Protein AF-F2IV77-F1 (afdb_monomer_lite)

Sequence (130 aa):
MEELIKRIVAAAGISEETARQAVGIILKFLSKDGPKEQVAQIIEALPGAEAVLAEAEGSKSGGGLFGGLAGMMGGGMGAMAALNELTNAGLDMGEVQSVTREIVAFAKEKVGEDVVNEVVSKIPGLNQIV

pLDDT: mean 85.22, std 16.05, range [43.03, 97.88]

Structure (mmCIF, N/CA/C/O backbone):
data_AF-F2IV77-F1
#
_entry.id   AF-F2IV77-F1
#
loop_
_atom_site.group_PDB
_atom_site.id
_atom_site.type_symbol
_atom_site.label_atom_id
_atom_site.label_alt_id
_atom_site.label_comp_id
_atom_site.label_asym_id
_atom_site.label_entity_id
_atom_site.label_seq_id
_atom_site.pdbx_PDB_ins_c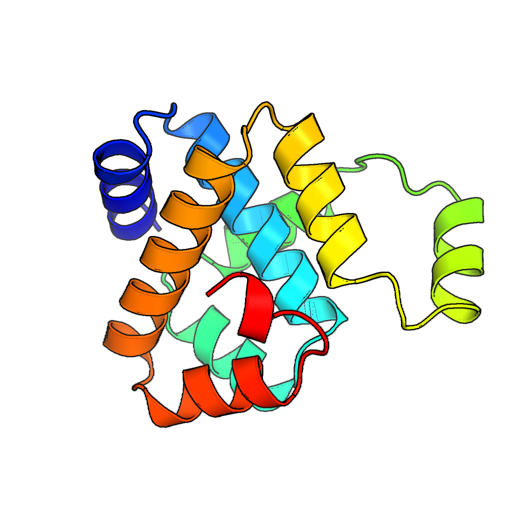ode
_atom_site.Cartn_x
_atom_site.Cartn_y
_atom_site.Cartn_z
_atom_site.occupancy
_atom_site.B_iso_or_equiv
_atom_site.auth_seq_id
_atom_site.auth_comp_id
_atom_site.auth_asym_id
_atom_site.auth_atom_id
_atom_site.pdbx_PDB_model_num
ATOM 1 N N . MET A 1 1 ? -8.667 5.571 -6.433 1.00 93.06 1 MET A N 1
ATOM 2 C CA . MET A 1 1 ? -8.179 5.640 -5.046 1.00 93.06 1 MET A CA 1
ATOM 3 C C . MET A 1 1 ? -9.316 5.342 -4.094 1.00 93.06 1 MET A C 1
ATOM 5 O O . MET A 1 1 ? -9.257 4.326 -3.429 1.00 93.06 1 MET A O 1
ATOM 9 N N . GLU A 1 2 ? -10.393 6.130 -4.120 1.00 94.75 2 GLU A N 1
ATOM 10 C CA . GLU A 1 2 ? -11.593 5.927 -3.285 1.00 94.75 2 GLU A CA 1
ATOM 11 C C . GLU A 1 2 ? -12.112 4.478 -3.244 1.00 94.75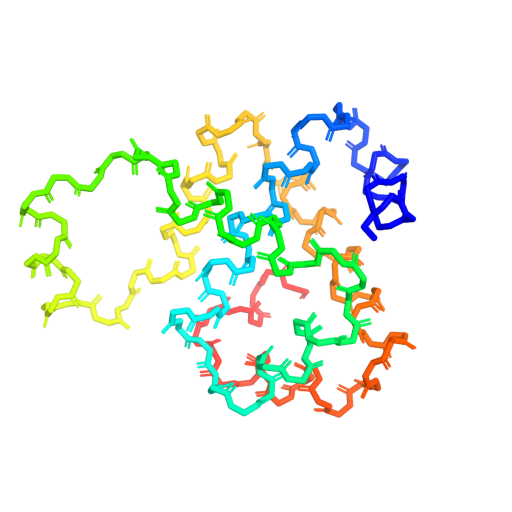 2 GLU A C 1
ATOM 13 O O . GLU A 1 2 ? -12.413 3.961 -2.176 1.00 94.75 2 GLU A O 1
ATOM 18 N N . GLU A 1 3 ? -12.180 3.797 -4.393 1.00 96.19 3 GLU A N 1
ATOM 19 C CA . GLU A 1 3 ? -12.597 2.388 -4.455 1.00 96.19 3 GLU A CA 1
ATOM 20 C C . GLU A 1 3 ? -11.664 1.464 -3.653 1.00 96.19 3 GLU A C 1
ATOM 22 O O . GLU A 1 3 ? -12.134 0.681 -2.833 1.00 96.19 3 GLU A O 1
ATOM 27 N N . LEU A 1 4 ? -10.349 1.593 -3.853 1.00 96.56 4 LEU A N 1
ATOM 28 C CA . LEU A 1 4 ? -9.336 0.808 -3.145 1.00 96.56 4 LEU A CA 1
ATOM 29 C C . LEU A 1 4 ? -9.390 1.069 -1.634 1.00 96.56 4 LEU A C 1
ATOM 31 O O . LEU A 1 4 ? -9.400 0.124 -0.853 1.00 96.56 4 LEU A O 1
ATOM 35 N N . ILE A 1 5 ? -9.497 2.336 -1.223 1.00 97.25 5 ILE A N 1
ATOM 36 C CA . ILE A 1 5 ? -9.612 2.708 0.193 1.00 97.25 5 ILE A CA 1
ATOM 37 C C . ILE A 1 5 ? -10.842 2.061 0.827 1.00 97.25 5 ILE A C 1
ATOM 39 O O . ILE A 1 5 ? -10.729 1.448 1.884 1.00 97.25 5 ILE A O 1
ATOM 43 N N . LYS A 1 6 ? -12.002 2.118 0.164 1.00 97.81 6 LYS A N 1
ATOM 44 C CA . LYS A 1 6 ? -13.232 1.494 0.674 1.00 97.81 6 LYS A CA 1
ATOM 45 C C . LYS A 1 6 ? -13.105 -0.018 0.834 1.00 97.81 6 LYS A C 1
ATOM 47 O O . LYS A 1 6 ? -13.580 -0.553 1.832 1.00 97.81 6 LYS A O 1
ATOM 52 N N . ARG A 1 7 ? -12.468 -0.702 -0.123 1.00 97.31 7 ARG A N 1
ATOM 53 C CA . ARG A 1 7 ? -12.214 -2.149 -0.030 1.00 97.31 7 ARG A CA 1
ATOM 54 C C . ARG A 1 7 ? -11.302 -2.480 1.150 1.00 97.31 7 ARG A C 1
ATOM 56 O O . ARG A 1 7 ? -11.644 -3.341 1.952 1.00 97.31 7 ARG A O 1
ATOM 63 N N . ILE A 1 8 ? -10.210 -1.732 1.314 1.00 97.62 8 ILE A N 1
ATOM 64 C CA . ILE A 1 8 ? -9.279 -1.897 2.437 1.00 97.62 8 ILE A CA 1
ATOM 65 C C . ILE A 1 8 ? -9.983 -1.677 3.779 1.00 97.62 8 ILE A C 1
ATOM 67 O O . ILE A 1 8 ? -9.849 -2.502 4.677 1.00 97.62 8 ILE A O 1
ATOM 71 N N . VAL A 1 9 ? -10.754 -0.596 3.919 1.00 97.88 9 VAL A N 1
ATOM 72 C CA . VAL A 1 9 ? -11.525 -0.306 5.139 1.00 97.88 9 VAL A CA 1
ATOM 73 C C . VAL A 1 9 ? -12.482 -1.451 5.462 1.00 97.88 9 VAL A C 1
ATOM 75 O O . VAL A 1 9 ? -12.542 -1.897 6.605 1.00 97.88 9 VAL A O 1
ATOM 78 N N . ALA A 1 10 ? -13.193 -1.971 4.458 1.00 97.62 10 ALA A N 1
ATOM 79 C CA . ALA A 1 10 ? -14.118 -3.085 4.642 1.00 97.62 10 ALA A CA 1
ATOM 80 C C . ALA A 1 10 ? -13.414 -4.399 5.029 1.00 97.62 10 ALA A C 1
ATOM 82 O O . ALA A 1 10 ? -13.967 -5.167 5.813 1.00 97.62 10 ALA A O 1
ATOM 83 N N . ALA A 1 11 ? -12.219 -4.659 4.492 1.00 96.12 11 ALA A N 1
ATOM 84 C CA . ALA A 1 11 ? -11.479 -5.897 4.724 1.00 96.12 11 ALA A CA 1
ATOM 85 C C . ALA A 1 11 ? -10.685 -5.893 6.040 1.00 96.12 11 ALA A C 1
ATOM 87 O O . ALA A 1 11 ? -10.679 -6.892 6.755 1.00 96.12 11 ALA A O 1
ATOM 88 N N . ALA A 1 12 ? -10.015 -4.783 6.358 1.00 95.75 12 ALA A N 1
ATOM 89 C CA . ALA A 1 12 ? -9.132 -4.662 7.518 1.00 95.75 12 ALA A CA 1
ATOM 90 C C . ALA A 1 12 ? -9.815 -4.048 8.752 1.00 95.75 12 ALA A C 1
ATOM 92 O O . ALA A 1 12 ? -9.284 -4.165 9.847 1.00 95.75 12 ALA A O 1
ATOM 93 N N . GLY A 1 13 ? -10.976 -3.396 8.607 1.00 96.25 13 GLY A N 1
ATOM 94 C CA . GLY A 1 13 ? -11.673 -2.757 9.732 1.00 96.25 13 GLY A CA 1
ATOM 95 C C . GLY A 1 13 ? -11.002 -1.478 10.253 1.00 96.25 13 GLY A C 1
ATOM 96 O O . GLY A 1 13 ? -11.283 -1.053 11.372 1.00 96.25 13 GLY A O 1
ATOM 97 N N . ILE A 1 14 ? -10.137 -0.860 9.444 1.00 97.25 14 ILE A N 1
ATOM 98 C CA . ILE A 1 14 ? -9.375 0.353 9.780 1.00 97.25 14 ILE A CA 1
ATOM 99 C C . ILE A 1 14 ? -10.058 1.632 9.277 1.00 97.25 14 ILE A C 1
ATOM 101 O O . ILE A 1 14 ? -10.998 1.587 8.486 1.00 97.25 14 ILE A O 1
ATOM 105 N N . SER A 1 15 ? -9.572 2.799 9.710 1.00 97.50 15 SER A N 1
ATOM 106 C CA . SER A 1 15 ? -10.072 4.093 9.223 1.00 97.50 15 SER A CA 1
ATOM 107 C C . SER A 1 15 ? -9.669 4.371 7.765 1.00 97.50 15 SER A C 1
ATOM 109 O O . SER A 1 15 ? -8.652 3.866 7.285 1.00 97.50 15 SER A O 1
ATOM 111 N N . GLU A 1 16 ? -10.425 5.225 7.061 1.00 96.62 16 GLU A N 1
ATOM 112 C CA . GLU A 1 16 ? -10.062 5.675 5.703 1.00 96.62 16 GLU A CA 1
ATOM 113 C C . GLU A 1 16 ? -8.701 6.389 5.667 1.00 96.62 16 GLU A C 1
ATOM 115 O O . GLU A 1 16 ? -7.947 6.235 4.705 1.00 96.62 16 GLU A O 1
ATOM 120 N N . GLU A 1 17 ? -8.366 7.141 6.721 1.00 95.31 17 GLU A N 1
ATOM 121 C CA . GLU A 1 17 ? -7.073 7.820 6.857 1.00 95.31 17 GLU A CA 1
ATOM 122 C C . GLU A 1 17 ? -5.929 6.803 6.943 1.00 95.31 17 GLU A C 1
ATOM 124 O O . GLU A 1 17 ? -4.981 6.872 6.159 1.00 95.31 17 GLU A O 1
ATOM 129 N N . THR A 1 18 ? -6.055 5.814 7.832 1.00 96.00 18 THR A N 1
ATOM 130 C CA . THR A 1 18 ? -5.071 4.734 8.003 1.00 96.00 18 THR A CA 1
ATOM 131 C C . THR A 1 18 ? -4.923 3.919 6.719 1.00 96.00 18 THR A C 1
ATOM 133 O O . THR A 1 18 ? -3.807 3.628 6.295 1.00 96.00 18 THR A O 1
ATOM 136 N N . ALA A 1 19 ? -6.033 3.602 6.045 1.00 97.31 19 ALA A N 1
ATOM 137 C CA . ALA A 1 19 ? -6.012 2.908 4.761 1.00 97.31 19 ALA A CA 1
ATOM 138 C C . ALA A 1 19 ? -5.262 3.714 3.689 1.00 97.31 19 ALA A C 1
ATOM 140 O O . ALA A 1 19 ? -4.438 3.159 2.961 1.00 97.31 19 ALA A O 1
ATOM 141 N N . ARG A 1 20 ? -5.491 5.033 3.608 1.00 96.31 20 ARG A N 1
ATOM 142 C CA . ARG A 1 20 ? -4.798 5.910 2.652 1.00 96.31 20 ARG A CA 1
ATOM 143 C C . ARG A 1 20 ? -3.303 5.995 2.942 1.00 96.31 20 ARG A C 1
ATOM 145 O O . ARG A 1 20 ? -2.503 5.875 2.014 1.00 96.31 20 ARG A O 1
ATOM 152 N N . GLN A 1 21 ? -2.927 6.150 4.209 1.00 95.38 21 GLN A N 1
ATOM 153 C CA . GLN A 1 21 ? -1.526 6.136 4.631 1.00 95.38 21 GLN A CA 1
ATOM 154 C C . GLN A 1 21 ? -0.849 4.808 4.281 1.00 95.38 21 GLN A C 1
ATOM 156 O O . GLN A 1 21 ? 0.246 4.808 3.720 1.00 95.38 21 GLN A O 1
ATOM 161 N N . ALA A 1 22 ? -1.516 3.681 4.539 1.00 96.50 22 ALA A N 1
ATOM 162 C CA . ALA A 1 22 ? -0.980 2.360 4.244 1.00 96.50 22 ALA A CA 1
ATOM 163 C C . ALA A 1 22 ? -0.746 2.140 2.741 1.00 96.50 22 ALA A C 1
ATOM 165 O O . ALA A 1 22 ? 0.320 1.659 2.348 1.00 96.50 22 ALA A O 1
ATOM 166 N N . VAL A 1 23 ? -1.687 2.570 1.890 1.00 96.56 23 VAL A N 1
ATOM 167 C CA . VAL A 1 23 ? -1.502 2.567 0.429 1.00 96.56 23 VAL A CA 1
ATOM 168 C C . VAL A 1 23 ? -0.285 3.406 0.039 1.00 96.56 23 VAL A C 1
ATOM 170 O O . VAL A 1 23 ? 0.547 2.938 -0.734 1.00 96.56 23 VAL A O 1
ATOM 173 N N . GLY A 1 24 ? -0.131 4.609 0.597 1.00 95.69 24 GLY A N 1
ATOM 174 C CA . GLY A 1 24 ? 1.024 5.470 0.323 1.00 95.69 24 GLY A CA 1
ATOM 175 C C . GLY A 1 24 ? 2.362 4.842 0.709 1.00 95.69 24 GLY A C 1
ATOM 176 O O . GLY A 1 24 ? 3.302 4.868 -0.085 1.00 95.69 24 GLY A O 1
ATOM 177 N N . ILE A 1 25 ? 2.441 4.215 1.884 1.00 94.50 25 ILE A N 1
ATOM 178 C CA . ILE A 1 25 ? 3.644 3.505 2.343 1.00 94.50 25 ILE A CA 1
ATOM 179 C C . ILE A 1 25 ? 4.007 2.373 1.373 1.00 94.50 25 ILE A C 1
ATOM 181 O O . ILE A 1 25 ? 5.165 2.259 0.963 1.00 94.50 25 ILE A O 1
ATOM 185 N N . ILE A 1 26 ? 3.022 1.571 0.957 1.00 93.25 26 ILE A N 1
ATOM 186 C CA . ILE A 1 26 ? 3.236 0.446 0.040 1.00 93.25 26 ILE A CA 1
ATOM 187 C C . ILE A 1 26 ? 3.650 0.941 -1.349 1.00 93.25 26 ILE A C 1
ATOM 189 O O . ILE A 1 26 ? 4.626 0.437 -1.900 1.00 93.25 26 ILE A O 1
ATOM 193 N N . LEU A 1 27 ? 2.986 1.959 -1.901 1.00 93.81 27 LEU A N 1
ATOM 194 C CA . LEU A 1 27 ? 3.358 2.538 -3.197 1.00 93.81 27 LEU A CA 1
ATOM 195 C C . LEU A 1 27 ? 4.771 3.132 -3.175 1.00 93.81 27 LEU A C 1
ATOM 197 O O . LEU A 1 27 ? 5.534 2.925 -4.117 1.00 93.81 27 LEU A O 1
ATOM 201 N N . LYS A 1 28 ? 5.151 3.818 -2.090 1.00 92.06 28 LYS A N 1
ATOM 202 C CA . LYS A 1 28 ? 6.507 4.357 -1.907 1.00 92.06 28 LYS A CA 1
ATOM 203 C C . LYS A 1 28 ? 7.550 3.244 -1.891 1.00 92.06 28 LYS A C 1
ATOM 205 O O . LYS A 1 28 ? 8.587 3.352 -2.545 1.00 92.06 28 LYS A O 1
ATOM 210 N N . PHE A 1 29 ? 7.268 2.165 -1.171 1.00 90.38 29 PHE A N 1
ATOM 211 C CA . PHE A 1 29 ? 8.128 0.989 -1.138 1.00 90.38 29 PHE A CA 1
ATOM 212 C C . PHE A 1 29 ? 8.257 0.329 -2.519 1.00 90.38 29 PHE A C 1
ATOM 214 O O . PHE A 1 29 ? 9.375 0.105 -2.976 1.00 90.38 29 PHE A O 1
ATOM 221 N N . LEU A 1 30 ? 7.147 0.101 -3.229 1.00 90.44 30 LEU A N 1
ATOM 222 C CA . LEU A 1 30 ? 7.173 -0.442 -4.591 1.00 90.44 30 LEU A CA 1
ATOM 223 C C . LEU A 1 30 ? 7.969 0.462 -5.541 1.00 90.44 30 LEU A C 1
ATOM 225 O O . LEU A 1 30 ? 8.811 -0.028 -6.287 1.00 90.44 30 LEU A O 1
ATOM 229 N N . SER A 1 31 ? 7.763 1.781 -5.481 1.00 89.50 31 SER A N 1
ATOM 230 C CA . SER A 1 31 ? 8.505 2.760 -6.289 1.00 89.50 31 SER A CA 1
ATOM 231 C C . SER A 1 31 ? 10.011 2.683 -6.035 1.00 89.50 31 SER A C 1
ATOM 233 O O . SER A 1 31 ? 10.814 2.774 -6.968 1.00 89.50 31 SER A O 1
ATOM 235 N N . LYS A 1 32 ? 10.422 2.470 -4.782 1.00 86.50 32 LYS A N 1
ATOM 236 C CA . LYS A 1 32 ? 11.828 2.435 -4.379 1.00 86.50 32 LYS A CA 1
ATOM 237 C C . LYS A 1 32 ? 12.518 1.108 -4.696 1.00 86.50 32 LYS A C 1
ATOM 239 O O . LYS A 1 32 ? 13.595 1.131 -5.292 1.00 86.50 32 LYS A O 1
ATOM 244 N N . ASP A 1 33 ? 11.910 -0.002 -4.294 1.00 85.56 33 ASP A N 1
ATOM 245 C CA . ASP A 1 33 ? 12.535 -1.328 -4.235 1.00 85.56 33 ASP A CA 1
ATOM 246 C C . ASP A 1 33 ? 12.024 -2.287 -5.328 1.00 85.56 33 ASP A C 1
ATOM 248 O O . ASP A 1 33 ? 12.600 -3.354 -5.538 1.00 85.56 33 ASP A O 1
ATOM 252 N N . GLY A 1 34 ? 10.957 -1.918 -6.040 1.00 87.50 34 GLY A N 1
ATOM 253 C CA . GLY A 1 34 ? 10.377 -2.705 -7.122 1.00 87.50 34 GLY A CA 1
ATOM 254 C C . GLY A 1 34 ? 10.972 -2.424 -8.508 1.00 87.50 34 GLY A C 1
ATOM 255 O O . GLY A 1 34 ? 11.710 -1.453 -8.720 1.00 87.50 34 GLY A O 1
ATOM 256 N N . PRO A 1 35 ? 10.648 -3.277 -9.494 1.00 90.19 35 PRO A N 1
ATOM 257 C CA . PRO A 1 35 ? 11.099 -3.102 -10.865 1.00 90.19 35 PRO A CA 1
ATOM 258 C C . PRO A 1 35 ? 10.367 -1.915 -11.514 1.00 90.19 35 PRO A C 1
ATOM 260 O O . PRO A 1 35 ? 9.140 -1.878 -11.591 1.00 90.19 35 PRO A O 1
ATOM 263 N N . LYS A 1 36 ? 11.140 -0.916 -11.959 1.00 90.31 36 LYS A N 1
ATOM 264 C CA . LYS A 1 36 ? 10.632 0.423 -12.315 1.00 90.31 36 LYS A CA 1
ATOM 265 C C . LYS A 1 36 ? 9.503 0.410 -13.344 1.00 90.31 36 LYS A C 1
ATOM 267 O O . LYS A 1 36 ? 8.551 1.163 -13.194 1.00 90.31 36 LYS A O 1
ATOM 272 N N . GLU A 1 37 ? 9.610 -0.438 -14.360 1.00 93.62 37 GLU A N 1
ATOM 273 C CA . GLU A 1 37 ? 8.638 -0.512 -15.451 1.00 93.62 37 GLU A CA 1
ATOM 274 C C . GLU A 1 37 ? 7.276 -1.031 -14.973 1.00 93.62 37 GLU A C 1
ATOM 276 O O . GLU A 1 37 ? 6.261 -0.366 -15.153 1.00 93.62 37 GLU A O 1
ATOM 281 N N . GLN A 1 38 ? 7.244 -2.182 -14.303 1.00 94.19 38 GLN A N 1
ATOM 282 C CA . GLN A 1 38 ? 6.002 -2.797 -13.833 1.00 94.19 38 GLN A CA 1
ATOM 283 C C . GLN A 1 38 ? 5.371 -1.977 -12.702 1.00 94.19 38 GLN A C 1
ATOM 285 O O . GLN A 1 38 ? 4.151 -1.869 -12.612 1.00 94.19 38 GLN A O 1
ATOM 290 N N . VAL A 1 39 ? 6.192 -1.359 -11.847 1.00 93.50 39 VAL A N 1
ATOM 291 C CA . VAL A 1 39 ? 5.691 -0.461 -10.802 1.00 93.50 39 VAL A CA 1
ATOM 292 C C . VAL A 1 39 ? 5.050 0.787 -11.405 1.00 93.50 39 VAL A C 1
ATOM 294 O O . VAL A 1 39 ? 3.983 1.186 -10.941 1.00 93.50 39 VAL A O 1
ATOM 297 N N . ALA A 1 40 ? 5.640 1.371 -12.454 1.00 94.38 40 ALA A N 1
ATOM 298 C CA . ALA A 1 40 ? 5.021 2.480 -13.175 1.00 94.38 40 ALA A CA 1
ATOM 299 C C . ALA A 1 40 ? 3.663 2.070 -13.767 1.00 94.38 40 ALA A C 1
ATOM 301 O O . ALA A 1 40 ? 2.681 2.770 -13.542 1.00 94.38 40 ALA A O 1
ATOM 302 N N . GLN A 1 41 ? 3.572 0.891 -14.396 1.00 94.62 41 GLN A N 1
ATOM 303 C CA . GLN A 1 41 ? 2.301 0.367 -14.917 1.00 94.62 41 GLN A CA 1
ATOM 304 C C . GLN A 1 41 ? 1.231 0.238 -13.822 1.00 94.62 41 GLN A C 1
ATOM 306 O O . GLN A 1 41 ? 0.078 0.609 -14.037 1.00 94.62 41 GLN A O 1
ATOM 311 N N . ILE A 1 42 ? 1.599 -0.255 -12.634 1.00 93.69 42 ILE A N 1
ATOM 312 C CA . ILE A 1 42 ? 0.677 -0.336 -11.492 1.00 93.69 42 ILE A CA 1
ATOM 313 C C . ILE A 1 42 ? 0.231 1.063 -11.056 1.00 93.69 42 ILE A C 1
ATOM 315 O O . ILE A 1 42 ? -0.963 1.286 -10.884 1.00 93.69 42 ILE A O 1
ATOM 319 N N . ILE A 1 43 ? 1.156 2.010 -10.879 1.00 94.38 43 ILE A N 1
ATOM 320 C CA . ILE A 1 43 ? 0.825 3.372 -10.431 1.00 94.38 43 ILE A CA 1
ATOM 321 C C . ILE A 1 43 ? -0.106 4.066 -11.435 1.00 94.38 43 ILE A C 1
ATOM 323 O O . ILE A 1 43 ? -1.123 4.622 -11.026 1.00 94.38 43 ILE A O 1
ATOM 327 N N . GLU A 1 44 ? 0.188 3.977 -12.732 1.00 94.56 44 GLU A N 1
ATOM 328 C CA . GLU A 1 44 ? -0.625 4.566 -13.805 1.00 94.56 44 GLU A CA 1
ATOM 329 C C . GLU A 1 44 ? -2.033 3.952 -13.874 1.00 94.56 44 GLU A C 1
ATOM 331 O O . GLU A 1 44 ? -3.019 4.644 -14.135 1.00 94.56 44 GLU A O 1
ATOM 336 N N . ALA A 1 45 ? -2.157 2.651 -13.602 1.00 93.06 45 ALA A N 1
ATOM 337 C CA . ALA A 1 45 ? -3.433 1.943 -13.641 1.00 93.06 45 ALA A CA 1
ATOM 338 C C . ALA A 1 45 ? -4.294 2.132 -12.381 1.00 93.06 45 ALA A C 1
ATOM 340 O O . ALA A 1 45 ? -5.474 1.763 -12.377 1.00 93.06 45 ALA A O 1
ATOM 341 N N . LEU A 1 46 ? -3.730 2.691 -11.307 1.00 91.81 46 LEU A N 1
ATOM 342 C CA . LEU A 1 46 ? -4.417 2.963 -10.051 1.00 91.81 46 LEU A CA 1
ATOM 343 C C . LEU A 1 46 ? -4.815 4.447 -9.980 1.00 91.81 46 LEU A C 1
ATOM 345 O O . LEU A 1 46 ? -3.984 5.296 -9.656 1.00 91.81 46 LEU A O 1
ATOM 349 N N 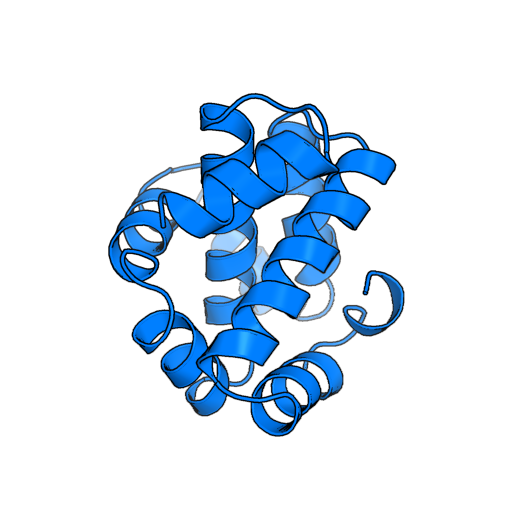. PRO A 1 47 ? -6.100 4.806 -10.187 1.00 90.06 47 PRO A N 1
ATOM 350 C CA . PRO A 1 47 ? -6.500 6.210 -10.223 1.00 90.06 47 PRO A CA 1
ATOM 351 C C . PRO A 1 47 ? -6.146 6.927 -8.917 1.00 90.06 47 PRO A C 1
ATOM 353 O O . PRO A 1 47 ? -6.599 6.510 -7.850 1.00 90.06 47 PRO A O 1
ATOM 356 N N . GLY A 1 48 ? -5.369 8.007 -8.987 1.00 91.88 48 GLY A N 1
ATOM 357 C CA . GLY A 1 48 ? -4.939 8.783 -7.818 1.00 91.88 48 GLY A CA 1
ATOM 358 C C . GLY A 1 48 ? -3.774 8.183 -7.020 1.00 91.88 48 GLY A C 1
ATOM 359 O O . GLY A 1 48 ? -3.442 8.731 -5.971 1.00 91.88 48 GLY A O 1
ATOM 360 N N . ALA A 1 49 ? -3.149 7.093 -7.482 1.00 94.12 49 ALA A N 1
ATOM 361 C CA . ALA A 1 49 ? -1.950 6.538 -6.849 1.00 94.12 49 ALA A CA 1
ATOM 362 C C . ALA A 1 49 ? -0.765 7.505 -6.886 1.00 94.12 49 ALA A C 1
ATOM 364 O O . ALA A 1 49 ? -0.035 7.588 -5.908 1.00 94.12 49 ALA A O 1
ATOM 365 N N . GLU A 1 50 ? -0.617 8.287 -7.954 1.00 93.44 50 GLU A N 1
ATOM 366 C CA . GLU A 1 50 ? 0.447 9.291 -8.089 1.00 93.44 50 GLU A CA 1
ATOM 367 C C . GLU A 1 50 ? 0.353 10.372 -7.005 1.00 93.44 50 GLU A C 1
ATOM 369 O O . GLU A 1 50 ? 1.356 10.726 -6.393 1.00 93.44 50 GLU A O 1
ATOM 374 N N . ALA A 1 51 ? -0.860 10.859 -6.722 1.00 93.75 51 ALA A N 1
ATOM 375 C CA . ALA A 1 51 ? -1.091 11.848 -5.672 1.00 93.75 51 ALA A CA 1
ATOM 376 C C . ALA A 1 51 ? -0.766 11.273 -4.286 1.00 93.75 51 ALA A C 1
ATOM 378 O O . ALA A 1 51 ? -0.044 11.897 -3.515 1.00 93.75 51 ALA A O 1
ATOM 379 N N . VAL A 1 52 ? -1.236 10.055 -3.999 1.00 94.19 52 VAL A N 1
ATOM 380 C CA . VAL A 1 52 ? -0.959 9.366 -2.729 1.00 94.19 52 VAL A CA 1
ATOM 381 C C . VAL A 1 52 ? 0.534 9.051 -2.568 1.00 94.19 52 VAL A C 1
ATOM 383 O O . VAL A 1 52 ? 1.079 9.186 -1.474 1.00 94.19 52 VAL A O 1
ATOM 386 N N . LEU A 1 53 ? 1.222 8.672 -3.648 1.00 93.25 53 LEU A N 1
ATOM 387 C CA . LEU A 1 53 ? 2.668 8.456 -3.649 1.00 93.25 53 LEU A CA 1
ATOM 388 C C . LEU A 1 53 ? 3.421 9.763 -3.374 1.00 93.25 53 LEU A C 1
ATOM 390 O O . LEU A 1 53 ? 4.286 9.790 -2.502 1.00 93.25 53 LEU A O 1
ATOM 394 N N . ALA A 1 54 ? 3.061 10.853 -4.053 1.00 91.75 54 ALA A N 1
ATOM 395 C CA . ALA A 1 54 ? 3.673 12.161 -3.836 1.00 91.75 54 ALA A CA 1
ATOM 396 C C . ALA A 1 54 ? 3.465 12.664 -2.395 1.00 91.75 54 ALA A C 1
ATOM 398 O O . ALA A 1 54 ? 4.387 13.207 -1.783 1.00 91.75 54 ALA A O 1
ATOM 399 N N . GLU A 1 55 ? 2.280 12.443 -1.819 1.00 89.62 55 GLU A N 1
ATOM 400 C CA . GLU A 1 55 ? 1.999 12.714 -0.404 1.00 89.62 55 GLU A CA 1
ATOM 401 C C . GLU A 1 55 ? 2.890 11.871 0.523 1.00 89.62 55 GLU A C 1
ATOM 403 O O . GLU A 1 55 ? 3.449 12.399 1.489 1.00 89.62 55 GLU A O 1
ATOM 408 N N . ALA A 1 56 ? 3.076 10.582 0.224 1.00 88.00 56 ALA A N 1
ATOM 409 C CA . ALA A 1 56 ? 3.914 9.673 1.007 1.00 88.00 56 ALA A CA 1
ATOM 410 C C . ALA A 1 56 ? 5.419 9.995 0.916 1.00 88.00 56 ALA A C 1
ATOM 412 O O . ALA A 1 56 ? 6.149 9.793 1.887 1.00 88.00 56 ALA A O 1
ATOM 413 N N . GLU A 1 57 ? 5.888 10.510 -0.223 1.00 83.88 57 GLU A N 1
ATOM 414 C CA . GLU A 1 57 ? 7.267 10.976 -0.420 1.00 83.88 57 GLU A CA 1
ATOM 415 C C . GLU A 1 57 ? 7.519 12.349 0.225 1.00 83.88 57 GLU A C 1
ATOM 417 O O . GLU A 1 57 ? 8.595 12.593 0.775 1.00 83.88 57 GLU A O 1
ATOM 422 N N . GLY A 1 58 ? 6.524 13.243 0.191 1.00 71.94 58 GLY A N 1
ATOM 423 C CA . GLY A 1 58 ? 6.583 14.567 0.819 1.00 71.94 58 GLY A CA 1
ATOM 424 C C . GLY A 1 58 ? 6.414 14.537 2.342 1.00 71.94 58 GLY A C 1
ATOM 425 O O . GLY A 1 58 ? 6.924 15.414 3.050 1.00 71.94 58 GLY A O 1
ATOM 426 N N . SER A 1 59 ? 5.738 13.512 2.863 1.00 62.66 59 SER A N 1
ATOM 427 C CA . SER A 1 59 ? 5.608 13.257 4.295 1.00 62.66 59 SER A CA 1
ATOM 428 C C . SER A 1 59 ? 6.964 12.846 4.863 1.00 62.66 59 SER A C 1
ATOM 430 O O . SER A 1 59 ? 7.417 11.716 4.698 1.00 62.66 59 SER A O 1
ATOM 432 N N . LYS A 1 60 ? 7.633 13.778 5.554 1.00 53.59 60 LYS A N 1
ATOM 433 C CA . LYS A 1 60 ? 8.905 13.551 6.260 1.00 53.59 60 LYS A CA 1
ATOM 434 C C . LYS A 1 60 ? 8.721 12.616 7.463 1.00 53.59 60 LYS A C 1
ATOM 436 O O . LYS A 1 60 ? 8.917 13.022 8.605 1.00 53.59 60 LYS A O 1
ATOM 441 N N . SER A 1 61 ? 8.370 11.358 7.229 1.00 48.06 61 SER A N 1
ATOM 442 C CA . SER A 1 61 ? 8.418 10.331 8.261 1.00 48.06 61 SER A CA 1
ATOM 443 C C . SER A 1 61 ? 9.861 9.816 8.357 1.00 48.06 61 SER A C 1
ATOM 445 O O . SER A 1 61 ? 10.305 8.977 7.582 1.00 48.06 61 SER A O 1
ATOM 447 N N . GLY A 1 62 ? 10.649 10.422 9.252 1.00 46.09 62 GLY A N 1
ATOM 448 C CA . GLY A 1 62 ? 11.780 9.759 9.921 1.00 46.09 62 GLY A CA 1
ATOM 449 C C . GLY A 1 62 ? 13.103 9.526 9.174 1.00 46.09 62 GLY A C 1
ATOM 450 O O . GLY A 1 62 ? 13.941 8.796 9.693 1.00 46.09 62 GLY A O 1
ATOM 451 N N . GLY A 1 63 ? 13.356 10.133 8.012 1.00 45.25 63 GLY A N 1
ATOM 452 C CA . GLY A 1 63 ? 14.608 9.947 7.261 1.00 45.25 63 GLY A CA 1
ATOM 453 C C . GLY A 1 63 ? 15.467 11.207 7.160 1.00 45.25 63 GLY A C 1
ATOM 454 O O . GLY A 1 63 ? 15.601 11.765 6.075 1.00 45.25 63 GLY A O 1
ATOM 455 N N . GLY A 1 64 ? 16.055 11.679 8.264 1.00 43.03 64 GLY A N 1
ATOM 456 C CA . GLY A 1 64 ? 17.116 12.695 8.194 1.00 43.03 64 GLY A CA 1
ATOM 457 C C . GLY A 1 64 ? 18.306 12.210 7.350 1.00 43.03 64 GLY A C 1
ATOM 458 O O . GLY A 1 64 ? 18.372 11.037 6.997 1.00 43.03 64 GLY A O 1
ATOM 459 N N . LEU A 1 65 ? 19.276 13.086 7.072 1.00 51.19 65 LEU A N 1
ATOM 460 C CA . LEU A 1 65 ? 20.540 12.831 6.343 1.00 51.19 65 LEU A CA 1
ATOM 461 C C . 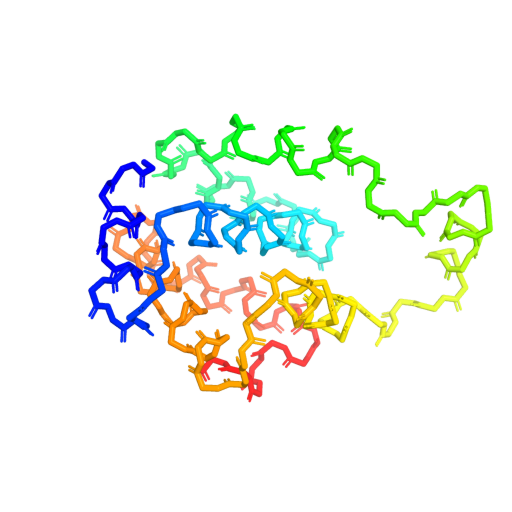LEU A 1 65 ? 21.209 11.457 6.636 1.00 51.19 65 LEU A C 1
ATOM 463 O O . LEU A 1 65 ? 21.906 10.906 5.790 1.00 51.19 65 LEU A O 1
ATOM 467 N N . PHE A 1 66 ? 20.956 10.878 7.812 1.00 48.44 66 PHE A N 1
ATOM 468 C CA . PHE A 1 66 ? 21.389 9.545 8.237 1.00 48.44 66 PHE A CA 1
ATOM 469 C C . PHE A 1 66 ? 20.674 8.357 7.545 1.00 48.44 66 PHE A C 1
ATOM 471 O O . PHE A 1 66 ? 21.301 7.332 7.289 1.00 48.44 66 PHE A O 1
ATOM 478 N N . GLY A 1 67 ? 19.388 8.479 7.196 1.00 50.81 67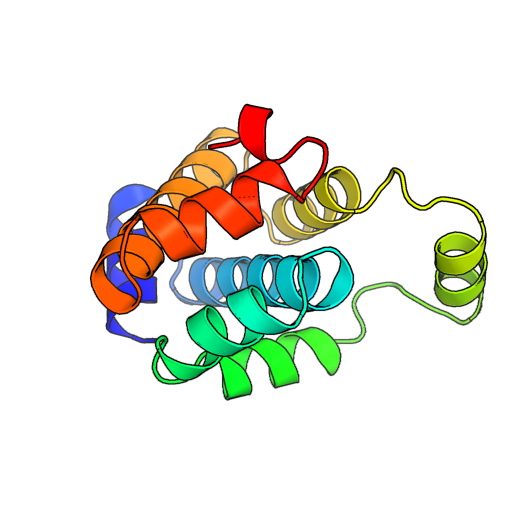 GLY A N 1
ATOM 479 C CA . GLY A 1 67 ? 18.612 7.444 6.495 1.00 50.81 67 GLY A CA 1
ATOM 480 C C . GLY A 1 67 ? 18.973 7.313 5.011 1.00 50.81 67 GLY A C 1
ATOM 481 O O . GLY A 1 67 ? 18.952 6.212 4.463 1.00 50.81 67 GLY A O 1
ATOM 482 N N . GLY A 1 68 ? 19.397 8.413 4.377 1.00 50.09 68 GLY A N 1
ATOM 483 C CA . GLY A 1 68 ? 19.934 8.396 3.010 1.00 50.09 68 GLY A CA 1
ATOM 484 C C . GLY A 1 68 ? 21.262 7.638 2.899 1.00 50.09 68 GLY A C 1
ATOM 485 O O . GLY A 1 68 ? 21.519 6.986 1.891 1.00 50.09 68 GLY A O 1
ATOM 486 N N . LEU A 1 69 ? 22.069 7.649 3.964 1.00 49.28 69 LEU A N 1
ATOM 487 C CA . LEU A 1 69 ? 23.345 6.931 4.027 1.00 49.28 69 LEU A CA 1
ATOM 488 C C . LEU A 1 69 ? 23.145 5.445 4.386 1.00 49.28 69 LEU A C 1
ATOM 490 O O . LEU A 1 69 ? 23.794 4.578 3.806 1.00 49.28 69 LEU A O 1
ATOM 494 N N . ALA A 1 70 ? 22.172 5.123 5.249 1.00 51.25 70 ALA A N 1
ATOM 495 C CA . ALA A 1 70 ? 21.756 3.739 5.506 1.00 51.25 70 ALA A CA 1
ATOM 496 C C . ALA A 1 70 ? 21.137 3.065 4.262 1.00 51.25 70 ALA A C 1
ATOM 498 O O . ALA A 1 70 ? 21.381 1.885 4.010 1.00 51.25 70 ALA A O 1
ATOM 499 N N . GLY A 1 71 ? 20.407 3.826 3.437 1.00 49.56 71 GLY A N 1
ATOM 500 C CA . GLY A 1 71 ? 19.869 3.360 2.155 1.00 49.56 71 GLY A CA 1
ATOM 501 C C . GLY A 1 71 ? 20.935 3.011 1.110 1.00 49.56 71 GLY A C 1
ATOM 502 O O . GLY A 1 71 ? 20.669 2.200 0.230 1.00 49.56 71 GLY A O 1
ATOM 503 N N . MET A 1 72 ? 22.148 3.559 1.227 1.00 48.97 72 MET A N 1
ATOM 504 C CA . MET A 1 72 ? 23.268 3.223 0.342 1.00 48.97 72 MET A CA 1
ATOM 505 C C . MET A 1 72 ? 24.040 1.962 0.759 1.00 48.97 72 MET A C 1
ATOM 507 O O . MET A 1 72 ? 24.784 1.430 -0.059 1.00 48.97 72 MET A O 1
ATOM 511 N N . MET A 1 73 ? 23.885 1.474 1.997 1.00 52.00 73 MET A N 1
ATOM 512 C CA . MET A 1 73 ? 24.717 0.382 2.530 1.00 52.00 73 MET A CA 1
ATOM 513 C C . MET A 1 73 ? 23.961 -0.932 2.798 1.00 52.00 73 MET A C 1
ATOM 515 O O . MET A 1 73 ? 24.593 -1.940 3.096 1.00 52.00 73 MET A O 1
ATOM 519 N N . GLY A 1 74 ? 22.633 -0.972 2.660 1.00 45.91 74 GLY A N 1
ATOM 520 C CA . GLY A 1 74 ? 21.855 -2.170 2.991 1.00 45.91 74 GLY A CA 1
ATOM 521 C C . GLY A 1 74 ? 20.576 -2.327 2.180 1.00 45.91 74 GLY A C 1
ATOM 522 O O . GLY A 1 74 ? 19.488 -2.089 2.697 1.00 45.91 74 GLY A O 1
ATOM 523 N N . GLY A 1 75 ? 20.692 -2.818 0.943 1.00 47.47 75 GLY A N 1
ATOM 524 C CA . GLY A 1 75 ? 19.569 -3.227 0.080 1.00 47.47 75 GLY A CA 1
ATOM 525 C C . GLY A 1 75 ? 18.767 -4.445 0.575 1.00 47.47 75 GLY A C 1
ATOM 526 O O . GLY A 1 75 ? 18.220 -5.183 -0.232 1.00 47.47 75 GLY A O 1
ATOM 527 N N . GLY A 1 76 ? 18.722 -4.692 1.888 1.00 50.81 76 GLY A N 1
ATOM 528 C CA . GLY A 1 76 ? 18.041 -5.833 2.513 1.00 50.81 76 GLY A CA 1
ATOM 529 C C . GLY A 1 76 ? 16.885 -5.459 3.443 1.00 50.81 76 GLY A C 1
ATOM 530 O O . GLY A 1 76 ? 16.269 -6.348 4.017 1.00 50.81 76 GLY A O 1
ATOM 531 N N . MET A 1 77 ? 16.579 -4.167 3.608 1.00 62.25 77 MET A N 1
ATOM 532 C CA . MET A 1 77 ? 15.593 -3.700 4.594 1.00 62.25 77 MET A CA 1
ATOM 533 C C . MET A 1 77 ? 14.322 -3.093 3.987 1.00 62.25 77 MET A C 1
ATOM 535 O O . MET A 1 77 ? 13.534 -2.542 4.741 1.00 62.25 77 MET A O 1
ATOM 539 N N . GLY A 1 78 ? 14.081 -3.185 2.673 1.00 75.25 78 GLY A N 1
ATOM 540 C CA . GLY A 1 78 ? 12.932 -2.534 2.016 1.00 75.25 78 GLY A CA 1
ATOM 541 C C . GLY A 1 78 ? 11.573 -2.976 2.576 1.00 75.25 78 GLY A C 1
ATOM 542 O O . GLY A 1 78 ? 10.845 -2.169 3.151 1.00 75.25 78 GLY A O 1
ATOM 543 N N . ALA A 1 79 ? 11.268 -4.278 2.508 1.00 81.50 79 ALA A N 1
ATOM 544 C CA . ALA A 1 79 ? 9.996 -4.817 3.004 1.00 81.50 79 ALA A CA 1
ATOM 545 C C . ALA A 1 79 ? 9.838 -4.653 4.528 1.00 81.50 79 ALA A C 1
ATOM 547 O O . ALA A 1 79 ? 8.762 -4.314 5.013 1.00 81.50 79 ALA A O 1
ATOM 548 N N . MET A 1 80 ? 10.924 -4.824 5.290 1.00 82.94 80 MET A N 1
ATOM 549 C CA . MET A 1 80 ? 10.919 -4.606 6.742 1.00 82.94 80 MET A CA 1
ATOM 550 C C . MET A 1 80 ? 10.748 -3.127 7.110 1.00 82.94 80 MET A C 1
ATOM 552 O O . MET A 1 80 ? 10.121 -2.819 8.117 1.00 82.94 80 MET A O 1
ATOM 556 N N . ALA A 1 81 ? 11.290 -2.197 6.323 1.00 85.44 81 ALA A N 1
ATOM 557 C CA . ALA A 1 81 ? 11.087 -0.767 6.528 1.00 85.44 81 ALA A CA 1
ATOM 558 C C . ALA A 1 81 ? 9.630 -0.386 6.251 1.00 85.44 81 ALA A C 1
ATOM 560 O O . ALA A 1 81 ? 9.022 0.273 7.087 1.00 85.44 81 ALA A O 1
ATOM 561 N N . ALA A 1 82 ? 9.049 -0.869 5.147 1.00 89.12 82 ALA A N 1
ATOM 562 C CA . ALA A 1 82 ? 7.632 -0.673 4.845 1.00 89.12 82 ALA A CA 1
ATOM 563 C C . ALA A 1 82 ? 6.733 -1.237 5.958 1.00 89.12 82 ALA A C 1
ATOM 565 O O . ALA A 1 82 ? 5.827 -0.556 6.426 1.00 89.12 82 ALA A O 1
ATOM 566 N N . LEU A 1 83 ? 7.038 -2.441 6.451 1.00 88.94 83 LEU A N 1
ATOM 567 C CA . LEU A 1 83 ? 6.324 -3.057 7.570 1.00 88.94 83 LEU A CA 1
ATOM 568 C C . LEU A 1 83 ? 6.404 -2.213 8.852 1.00 88.94 83 LEU A C 1
ATOM 570 O O . LEU A 1 83 ? 5.394 -2.011 9.525 1.00 88.94 83 LEU A O 1
ATOM 574 N N . ASN A 1 84 ? 7.590 -1.694 9.180 1.00 89.31 84 ASN A N 1
ATOM 575 C CA . ASN A 1 84 ? 7.770 -0.800 10.325 1.00 89.31 84 ASN A CA 1
ATOM 576 C C . ASN A 1 84 ? 6.993 0.510 10.152 1.00 89.31 84 ASN A C 1
ATOM 578 O O . ASN A 1 84 ? 6.390 0.987 11.106 1.00 89.31 84 ASN A O 1
ATOM 582 N N . GLU A 1 85 ? 6.983 1.094 8.953 1.00 91.38 85 GLU A N 1
ATOM 583 C CA . GLU A 1 85 ? 6.198 2.297 8.667 1.00 91.38 85 GLU A CA 1
ATOM 584 C C . GLU A 1 85 ? 4.692 2.047 8.814 1.00 91.38 85 GLU A C 1
ATOM 586 O O . GLU A 1 85 ? 4.011 2.862 9.428 1.00 91.38 85 GLU A O 1
ATOM 591 N N . LEU A 1 86 ? 4.184 0.909 8.330 1.00 93.19 86 LEU A N 1
ATOM 592 C CA . LEU A 1 86 ? 2.782 0.513 8.510 1.00 93.19 86 LEU A CA 1
ATOM 593 C C . LEU A 1 86 ? 2.442 0.312 9.991 1.00 93.19 86 LEU A C 1
ATOM 595 O O . LEU A 1 86 ? 1.429 0.812 10.470 1.00 93.19 86 LEU A O 1
ATOM 599 N N . THR A 1 87 ? 3.325 -0.348 10.739 1.00 92.25 87 THR A N 1
ATOM 600 C CA . THR A 1 87 ? 3.142 -0.535 12.186 1.00 92.25 87 THR A CA 1
ATOM 601 C C . THR A 1 87 ? 3.131 0.807 12.923 1.00 92.25 87 THR A C 1
ATOM 603 O O . THR A 1 87 ? 2.294 1.045 13.789 1.00 92.25 87 THR A O 1
ATOM 606 N N . ASN A 1 88 ? 4.016 1.733 12.541 1.00 92.00 88 ASN A N 1
ATOM 607 C CA . ASN A 1 88 ? 4.048 3.092 13.088 1.00 92.00 88 ASN A CA 1
ATOM 608 C C . ASN A 1 88 ? 2.817 3.925 12.697 1.00 92.00 88 ASN A C 1
ATOM 610 O O . ASN A 1 88 ? 2.451 4.838 13.434 1.00 92.00 88 ASN A O 1
ATOM 614 N N . ALA A 1 89 ? 2.175 3.611 11.568 1.00 92.25 89 ALA A N 1
ATOM 615 C CA . ALA A 1 89 ? 0.880 4.168 11.173 1.00 92.25 89 ALA A CA 1
ATOM 616 C C . ALA A 1 89 ? -0.300 3.552 11.955 1.00 92.25 89 ALA A C 1
ATOM 618 O O . ALA A 1 89 ? -1.451 3.922 11.733 1.00 92.25 89 ALA A O 1
ATOM 619 N N . GLY A 1 90 ? -0.015 2.646 12.895 1.00 91.88 90 GLY A N 1
ATOM 620 C CA . GLY A 1 90 ? -0.987 2.064 13.813 1.00 91.88 90 GLY A CA 1
ATOM 621 C C . GLY A 1 90 ? -1.584 0.742 13.347 1.00 91.88 90 GLY A C 1
ATOM 622 O O . GLY A 1 90 ? -2.499 0.269 14.010 1.00 91.88 90 GLY A O 1
ATOM 623 N N . LEU A 1 91 ? -1.084 0.155 12.252 1.00 96.56 91 LEU A N 1
ATOM 624 C CA . LEU A 1 91 ? -1.571 -1.135 11.774 1.00 96.56 91 LEU A CA 1
ATOM 625 C C . LEU A 1 91 ? -0.934 -2.292 12.549 1.00 96.56 91 LEU A C 1
ATOM 627 O O . LEU A 1 91 ? 0.286 -2.339 12.725 1.00 96.56 91 LEU A O 1
ATOM 631 N N . ASP A 1 92 ? -1.741 -3.270 12.944 1.00 95.56 92 ASP A N 1
ATOM 632 C CA . ASP A 1 92 ? -1.237 -4.559 13.408 1.00 95.56 92 ASP A CA 1
ATOM 633 C C . ASP A 1 92 ? -0.878 -5.504 12.241 1.00 95.56 92 ASP A C 1
ATOM 635 O O . ASP A 1 92 ? -1.098 -5.215 11.064 1.00 95.56 92 ASP A O 1
ATOM 639 N N . MET A 1 93 ? -0.291 -6.665 12.549 1.00 92.88 93 MET A N 1
ATOM 640 C CA . MET A 1 93 ? 0.147 -7.615 11.517 1.00 92.88 93 MET A CA 1
ATOM 641 C C . MET A 1 93 ? -1.004 -8.202 10.684 1.00 92.88 93 MET A C 1
ATOM 643 O O . MET A 1 93 ? -0.808 -8.480 9.500 1.00 92.88 93 MET A O 1
ATOM 647 N N . GLY A 1 94 ? -2.186 -8.402 11.270 1.00 94.75 94 GLY A N 1
ATOM 648 C CA . GLY A 1 94 ? -3.358 -8.908 10.553 1.00 94.75 94 GLY A CA 1
ATOM 649 C C . GLY A 1 94 ? -3.956 -7.851 9.624 1.00 94.75 94 GLY A C 1
ATOM 650 O O . GLY A 1 94 ? -4.326 -8.154 8.485 1.00 94.75 94 GLY A O 1
ATOM 651 N N . GLU A 1 95 ? -3.981 -6.597 10.070 1.00 96.44 95 GLU A N 1
ATOM 652 C CA . GLU A 1 95 ? -4.393 -5.446 9.266 1.00 96.44 95 GLU A CA 1
ATOM 653 C C . GLU A 1 95 ? -3.418 -5.207 8.110 1.00 96.44 95 GLU A C 1
ATOM 655 O O . GLU A 1 95 ? -3.854 -5.046 6.970 1.00 96.44 95 GLU A O 1
ATOM 660 N N . VAL A 1 96 ? -2.102 -5.279 8.357 1.00 94.50 96 VAL A N 1
ATOM 661 C CA . VAL A 1 96 ? -1.075 -5.187 7.305 1.00 94.50 96 VAL A CA 1
ATOM 662 C C . VAL A 1 96 ? -1.279 -6.257 6.234 1.00 94.50 96 VAL A C 1
ATOM 664 O O . VAL A 1 96 ? -1.259 -5.941 5.041 1.00 94.50 96 VAL A O 1
ATOM 667 N N . GLN A 1 97 ? -1.499 -7.514 6.630 1.00 93.06 97 GLN A N 1
ATOM 668 C CA . GLN A 1 97 ? -1.768 -8.599 5.682 1.00 93.06 97 GLN A CA 1
ATOM 669 C C . 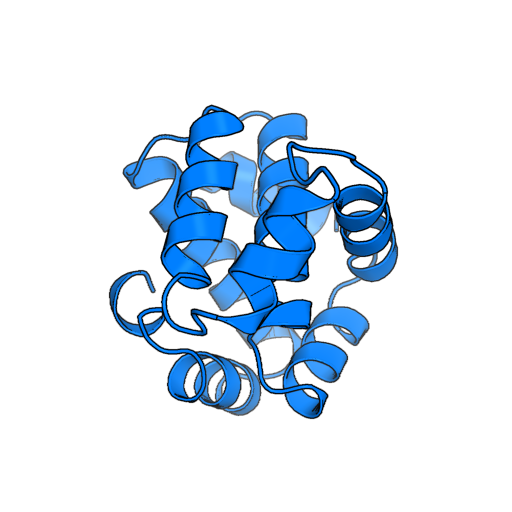GLN A 1 97 ? -3.040 -8.339 4.870 1.00 93.06 97 GLN A C 1
ATOM 671 O O . GLN A 1 97 ? -3.035 -8.506 3.650 1.00 93.06 97 GLN A O 1
ATOM 676 N N . SER A 1 98 ? -4.113 -7.891 5.524 1.00 96.12 98 SER A N 1
ATOM 677 C CA . SER A 1 98 ? -5.396 -7.603 4.874 1.00 96.12 98 SER A CA 1
ATOM 678 C C . SER A 1 98 ? -5.273 -6.461 3.861 1.00 96.12 98 SER A C 1
ATOM 680 O O . SER A 1 98 ? -5.668 -6.611 2.706 1.00 96.12 98 SER A O 1
ATOM 682 N N . VAL A 1 99 ? -4.630 -5.357 4.249 1.00 95.69 99 VAL A N 1
ATOM 683 C CA . VAL A 1 99 ? -4.342 -4.213 3.371 1.00 95.69 99 VAL A CA 1
ATOM 684 C C . VAL A 1 99 ? -3.489 -4.636 2.176 1.00 95.69 99 VAL A C 1
ATOM 686 O O . VAL A 1 99 ? -3.813 -4.310 1.035 1.00 95.69 99 VAL A O 1
ATOM 689 N N . THR A 1 100 ? -2.408 -5.382 2.422 1.00 93.25 100 THR A N 1
ATOM 690 C CA . THR A 1 100 ? -1.496 -5.837 1.362 1.00 93.25 100 THR A CA 1
ATOM 691 C C . THR A 1 100 ? -2.236 -6.701 0.342 1.00 93.25 100 THR A C 1
ATOM 693 O O . THR A 1 100 ? -2.088 -6.492 -0.862 1.00 93.25 100 THR A O 1
ATOM 696 N N . ARG A 1 101 ? -3.078 -7.634 0.805 1.00 94.31 101 ARG A N 1
ATOM 697 C CA . ARG A 1 101 ? -3.878 -8.503 -0.068 1.00 94.31 101 ARG A CA 1
ATOM 698 C C . ARG A 1 101 ? -4.873 -7.726 -0.914 1.00 94.31 101 ARG A C 1
ATOM 700 O O . ARG A 1 101 ? -4.951 -7.988 -2.110 1.00 94.31 101 ARG A O 1
ATOM 707 N N . GLU A 1 102 ? -5.582 -6.760 -0.334 1.00 96.25 102 GLU A N 1
ATOM 708 C CA . GLU A 1 102 ? -6.522 -5.920 -1.087 1.00 96.25 102 GLU A CA 1
ATOM 709 C C . GLU A 1 102 ? -5.814 -5.084 -2.156 1.00 96.25 102 GLU A C 1
ATOM 711 O O . GLU A 1 102 ? -6.280 -5.010 -3.290 1.00 96.25 102 GLU A O 1
ATOM 716 N N . ILE A 1 103 ? -4.648 -4.509 -1.844 1.00 94.25 103 ILE A N 1
ATOM 717 C CA . ILE A 1 103 ? -3.856 -3.757 -2.827 1.00 94.25 103 ILE A CA 1
ATOM 718 C C . ILE A 1 103 ? -3.385 -4.672 -3.959 1.00 94.25 103 ILE A C 1
ATOM 720 O O . ILE A 1 103 ? -3.502 -4.301 -5.126 1.00 94.25 103 ILE A O 1
ATOM 724 N N . VAL A 1 104 ? -2.886 -5.869 -3.639 1.00 93.56 104 VAL A N 1
ATOM 725 C CA . VAL A 1 104 ? -2.451 -6.852 -4.641 1.00 93.56 104 VAL A CA 1
ATOM 726 C C . VAL A 1 104 ? -3.623 -7.300 -5.509 1.00 93.56 104 VAL A C 1
ATOM 728 O O . VAL A 1 104 ? -3.507 -7.279 -6.731 1.00 93.56 104 VAL A O 1
ATOM 731 N N . ALA A 1 105 ? -4.757 -7.668 -4.909 1.00 95.38 105 ALA A N 1
ATOM 732 C CA . ALA A 1 105 ? -5.954 -8.082 -5.635 1.00 95.38 105 ALA A CA 1
ATOM 733 C C . ALA A 1 105 ? -6.445 -6.969 -6.569 1.00 95.38 105 ALA A C 1
ATOM 735 O O . ALA A 1 105 ? -6.665 -7.200 -7.757 1.00 95.38 105 ALA A O 1
ATOM 736 N N . PHE A 1 106 ? -6.517 -5.741 -6.061 1.00 95.56 106 PHE A N 1
ATOM 737 C CA . PHE A 1 106 ? -6.927 -4.589 -6.848 1.00 95.56 106 PHE A CA 1
ATOM 738 C C . PHE A 1 106 ? -5.937 -4.275 -7.976 1.00 95.56 106 PHE A C 1
ATOM 740 O O . PHE A 1 106 ? -6.355 -3.990 -9.094 1.00 95.56 106 PHE A O 1
ATOM 747 N N . ALA A 1 107 ? -4.627 -4.379 -7.738 1.00 94.31 107 ALA A N 1
ATOM 748 C CA . ALA A 1 107 ? -3.628 -4.231 -8.794 1.00 94.31 107 ALA A CA 1
ATOM 749 C C . ALA A 1 107 ? -3.797 -5.311 -9.877 1.00 94.31 107 ALA A C 1
ATOM 751 O O . ALA A 1 107 ? -3.807 -4.979 -11.062 1.00 94.31 107 ALA A O 1
ATOM 752 N N . LYS A 1 108 ? -4.024 -6.577 -9.495 1.00 95.62 108 LYS A N 1
ATOM 753 C CA . LYS A 1 108 ? -4.280 -7.674 -10.446 1.00 95.62 108 LYS A CA 1
ATOM 754 C C . LYS A 1 108 ? -5.522 -7.408 -11.299 1.00 95.62 108 LYS A C 1
ATOM 756 O O . LYS A 1 108 ? -5.491 -7.666 -12.498 1.00 95.62 108 LYS A O 1
ATOM 761 N N . GLU A 1 109 ? -6.583 -6.841 -10.720 1.00 96.00 109 GLU A N 1
ATOM 762 C CA . GLU A 1 109 ? -7.783 -6.427 -11.465 1.00 96.00 109 GLU A CA 1
ATOM 763 C C . GLU A 1 109 ? -7.504 -5.325 -12.499 1.00 96.00 109 GLU A C 1
ATOM 765 O O . GLU A 1 109 ? -8.197 -5.258 -13.514 1.00 96.00 109 GLU A O 1
ATOM 770 N N . LYS A 1 110 ? -6.526 -4.440 -12.251 1.00 94.69 110 LYS A N 1
ATOM 771 C CA . LYS A 1 110 ? -6.245 -3.283 -13.119 1.00 94.69 110 LYS A CA 1
ATOM 772 C C . LYS A 1 110 ? -5.178 -3.544 -14.181 1.00 94.69 110 LYS A C 1
ATOM 774 O O . LYS A 1 110 ? -5.365 -3.107 -15.312 1.00 94.69 110 LYS A O 1
ATOM 779 N N . VAL A 1 111 ? -4.087 -4.232 -13.840 1.00 94.50 111 VAL A N 1
ATOM 780 C CA . VAL A 1 111 ? -2.945 -4.463 -14.753 1.00 94.50 111 VAL A CA 1
ATOM 781 C C . VAL A 1 111 ? -2.755 -5.923 -15.156 1.00 94.50 111 VAL A C 1
ATOM 783 O O . VAL A 1 111 ? -1.878 -6.234 -15.957 1.00 94.50 111 VAL A O 1
ATOM 786 N N . GLY A 1 112 ? -3.583 -6.824 -14.630 1.00 95.56 112 GLY A N 1
ATOM 787 C CA . GLY A 1 112 ? -3.443 -8.257 -14.843 1.00 95.56 112 GLY A CA 1
ATOM 788 C C . GLY A 1 112 ? -2.485 -8.913 -13.852 1.00 95.56 112 GLY A C 1
ATOM 789 O O . GLY A 1 112 ? -1.624 -8.286 -13.232 1.00 95.56 112 GLY A O 1
ATOM 790 N N . GLU A 1 113 ? -2.659 -10.220 -13.689 1.00 94.94 113 GLU A N 1
ATOM 791 C CA . GLU A 1 113 ? -1.913 -11.006 -12.712 1.00 94.94 113 GLU A CA 1
ATOM 792 C C . GLU A 1 113 ? -0.419 -11.126 -13.046 1.00 94.94 113 GLU A C 1
ATOM 794 O O . GLU A 1 113 ? 0.407 -11.064 -12.135 1.00 94.94 113 GLU A O 1
ATOM 799 N N . ASP A 1 114 ? -0.064 -11.216 -14.328 1.00 94.12 114 ASP A N 1
ATOM 800 C CA . ASP A 1 114 ? 1.324 -11.381 -14.770 1.00 94.12 114 ASP A CA 1
ATOM 801 C C . ASP A 1 114 ? 2.211 -10.197 -14.357 1.00 94.12 114 ASP A C 1
ATOM 803 O O . ASP A 1 114 ? 3.294 -10.399 -13.804 1.00 94.12 114 ASP A O 1
ATOM 807 N N . VAL A 1 115 ? 1.724 -8.962 -14.537 1.00 93.88 115 VAL A N 1
ATOM 808 C CA . VAL A 1 115 ? 2.454 -7.735 -14.168 1.00 93.88 115 VAL A CA 1
ATOM 809 C C . VAL A 1 115 ? 2.702 -7.686 -12.660 1.00 93.88 115 VAL A C 1
ATOM 811 O O . VAL A 1 115 ? 3.814 -7.405 -12.208 1.00 93.88 115 VAL A O 1
ATOM 814 N N . VAL A 1 116 ? 1.681 -8.007 -11.860 1.00 93.12 116 VAL A N 1
ATOM 815 C CA . VAL A 1 116 ? 1.791 -8.007 -10.395 1.00 93.12 116 VAL A CA 1
ATOM 816 C C . VAL A 1 116 ? 2.725 -9.114 -9.913 1.00 93.12 116 VAL A C 1
ATOM 818 O O . VAL A 1 116 ? 3.578 -8.869 -9.062 1.00 93.12 116 VAL A O 1
ATOM 821 N N . ASN A 1 117 ? 2.609 -10.319 -10.470 1.00 91.81 117 ASN A N 1
ATOM 822 C CA . ASN A 1 117 ? 3.467 -11.443 -10.109 1.00 91.81 117 ASN A CA 1
ATOM 823 C C . ASN A 1 117 ? 4.937 -11.169 -10.461 1.00 91.81 117 ASN A C 1
ATOM 825 O O . ASN A 1 117 ? 5.829 -11.556 -9.704 1.00 91.81 117 ASN A O 1
ATOM 829 N N . GLU A 1 118 ? 5.212 -10.455 -11.556 1.00 91.12 118 GLU A N 1
ATOM 830 C CA . GLU A 1 118 ? 6.569 -10.038 -11.902 1.00 91.12 118 GLU A CA 1
ATOM 831 C C . GLU A 1 118 ? 7.157 -9.082 -10.850 1.00 91.12 118 GLU A C 1
ATOM 833 O O . GLU A 1 118 ? 8.291 -9.288 -10.412 1.00 91.12 118 GLU A O 1
ATOM 838 N N . VAL A 1 119 ? 6.383 -8.100 -10.369 1.00 90.00 119 VAL A N 1
ATOM 839 C CA . VAL A 1 119 ? 6.792 -7.217 -9.256 1.00 90.00 119 VAL A CA 1
ATOM 840 C C . VAL A 1 119 ? 7.082 -8.025 -7.996 1.00 90.00 119 VAL A C 1
ATOM 842 O O . VAL A 1 119 ? 8.160 -7.908 -7.414 1.00 90.00 119 VAL A O 1
ATOM 845 N N . VAL A 1 120 ? 6.142 -8.882 -7.608 1.00 88.31 120 VAL A N 1
ATOM 846 C CA . VAL A 1 120 ? 6.210 -9.724 -6.409 1.00 88.31 120 VAL A CA 1
ATOM 847 C C . VAL A 1 120 ? 7.445 -10.635 -6.438 1.00 88.31 120 VAL A C 1
ATOM 849 O O . VAL A 1 120 ? 8.192 -10.702 -5.464 1.00 88.31 120 VAL A O 1
ATOM 852 N N . SER A 1 121 ? 7.737 -11.250 -7.589 1.00 88.56 121 SER A N 1
ATOM 853 C CA . SER A 1 121 ? 8.898 -12.131 -7.771 1.00 88.56 121 SER A CA 1
ATOM 854 C C . SER A 1 121 ? 10.252 -11.416 -7.692 1.00 88.56 121 SER A C 1
ATOM 856 O O . SER A 1 121 ? 11.254 -12.036 -7.333 1.00 88.56 121 SER A O 1
ATOM 858 N N . LYS A 1 122 ? 10.290 -10.121 -8.028 1.00 85.88 122 LYS A N 1
ATOM 859 C CA . LYS A 1 122 ? 11.516 -9.314 -8.088 1.00 85.88 122 LYS A CA 1
ATOM 860 C C . LYS A 1 122 ? 11.822 -8.578 -6.784 1.00 85.88 122 LYS A C 1
ATOM 862 O O . LYS A 1 122 ? 12.932 -8.071 -6.647 1.00 85.88 122 LYS A O 1
ATOM 867 N N . ILE A 1 123 ? 10.886 -8.539 -5.833 1.00 82.19 123 ILE A N 1
ATOM 868 C CA . ILE A 1 123 ? 11.068 -7.897 -4.528 1.00 82.19 123 ILE A CA 1
ATOM 869 C C . ILE A 1 123 ? 11.344 -8.965 -3.453 1.00 82.19 123 ILE A C 1
ATOM 871 O O . ILE A 1 123 ? 10.440 -9.715 -3.069 1.00 82.19 123 ILE A O 1
ATOM 875 N N . PRO A 1 124 ? 12.572 -9.038 -2.903 1.00 73.69 124 PRO A N 1
ATOM 876 C CA . PRO A 1 124 ? 12.904 -9.990 -1.849 1.00 73.69 124 PRO A CA 1
ATOM 877 C C . PRO A 1 124 ? 12.017 -9.817 -0.609 1.00 73.69 124 PRO A C 1
ATOM 879 O O . PRO A 1 124 ? 11.859 -8.716 -0.084 1.00 73.69 124 PRO A O 1
ATOM 882 N N . GLY A 1 125 ? 11.456 -10.923 -0.119 1.00 70.25 125 GLY A N 1
ATOM 883 C CA . GLY A 1 125 ? 10.618 -10.948 1.084 1.00 70.25 125 GLY A CA 1
ATOM 884 C C . GLY A 1 125 ? 9.139 -10.622 0.857 1.00 70.25 125 GLY A C 1
ATOM 885 O O . GLY A 1 125 ? 8.335 -10.953 1.723 1.00 70.25 125 GLY A O 1
ATOM 886 N N . LEU A 1 126 ? 8.749 -10.076 -0.302 1.00 74.19 126 LEU A N 1
ATOM 887 C CA . LEU A 1 126 ? 7.342 -9.770 -0.585 1.00 74.19 126 LEU A CA 1
ATOM 888 C C . LEU A 1 126 ? 6.477 -11.039 -0.652 1.00 74.19 126 LEU A C 1
ATOM 890 O O . LEU A 1 126 ? 5.389 -11.069 -0.086 1.00 74.19 126 LEU A O 1
ATOM 894 N N . ASN A 1 127 ? 7.016 -12.113 -1.242 1.00 69.94 127 ASN A N 1
ATOM 895 C CA . ASN A 1 127 ? 6.388 -13.443 -1.335 1.00 69.94 127 ASN A CA 1
ATOM 896 C C . ASN A 1 127 ? 5.985 -14.064 0.013 1.00 69.94 127 ASN A C 1
ATOM 898 O O . ASN A 1 127 ? 5.267 -15.054 0.024 1.00 69.94 127 ASN A O 1
ATOM 902 N N . GLN A 1 128 ? 6.506 -13.558 1.134 1.00 69.50 128 GLN A N 1
ATOM 903 C CA . GLN A 1 128 ? 6.192 -14.077 2.470 1.00 69.50 128 GLN A CA 1
ATOM 904 C C . GLN A 1 128 ? 4.996 -13.357 3.114 1.00 69.50 128 GLN A C 1
ATOM 906 O O . GLN A 1 128 ? 4.500 -13.801 4.146 1.00 69.50 128 GLN A O 1
ATOM 911 N N . ILE A 1 129 ? 4.580 -12.220 2.545 1.00 63.00 129 ILE A N 1
ATOM 912 C CA . ILE A 1 129 ? 3.549 -11.329 3.094 1.00 63.00 129 ILE A CA 1
ATOM 913 C C . ILE A 1 129 ? 2.232 -11.478 2.319 1.00 63.00 129 ILE A C 1
ATOM 915 O O . ILE A 1 129 ? 1.158 -11.350 2.911 1.00 63.00 129 ILE A O 1
ATOM 919 N N . VAL A 1 130 ? 2.327 -11.738 1.009 1.00 60.56 130 VAL A N 1
ATOM 920 C CA . VAL A 1 130 ? 1.182 -11.882 0.093 1.00 60.56 130 VAL A CA 1
ATOM 921 C C . VAL A 1 130 ? 0.548 -13.266 0.155 1.00 60.56 130 VAL A C 1
ATOM 923 O O . VAL A 1 130 ? 1.292 -14.269 0.152 1.00 60.56 130 VAL A O 1
#

Secondary structure (DSSP, 8-state):
-HHHHHHHHHHH---HHHHHHHHHHHHHHHHHHS-HHHHHHHHHHSTTHHHHHHHHHHS--S--HHHHHHHHH-TT-HHHHHHHHHHHTT--HHHHHHHHHHHHHHHHHHH-HHHHHHHHHHSTTGGGT-

Foldseek 3Di:
DVVLLVQLCVQLVDDSVLLLLLLLLVLLLCCVQFDPPLSVVLCVLDVCSVVSVVVSVPPPDPQDVVNVVVVVPDSPCSVVVSVVSSVVSVDDLSSNLRSLVSSLVVSCVRRNDVSSVNRCVRGPPSVVSD

Radius of gyration: 13.81 Å; chains: 1; bounding box: 39×29×29 Å

Organism: Polymorphum gilvum (strain LMG 25793 / CGMCC 1.9160 / SL003B-26A1) (NCBI:txid991905)